Protein AF-A0A1X0QSD6-F1 (afdb_monomer_lite)

Organism: NCBI:txid86635

pLDDT: mean 84.92, std 21.11, range [30.92, 98.75]

Radius of gyration: 21.22 Å; chains: 1; bounding box: 55×63×47 Å

Foldseek 3Di:
DDDDDPPPPPPDCLVVLVCQQPPDPPRHDDDDPVRVVVVCVVDDDCVDPSNVVVLVVVLLCQLLVLLLPFDPVCLVVSLVSNVVGPCVVCLVSNLVSLVVNCVVPVVCVVRSVVSLVVCCVPPVVSSVVSVVVVVVVVVVCVVVVND

Sequence (147 aa):
MSSEVETIVHTNKTDEVDSLRFTTRAGGAYIPPHRMRQMQQSIKDTSSEAYQRITWEALKKSINGLINKVNTSNIKMIIPELFAENLVRGRGLYCRSIMKAQTASLPFTPVYAAVTAVVNTKLPAVGALLLSRLVVQFRRAFRRNDK

InterPro domains:
  IPR016024 Armadillo-type fold [SSF48371] (48-147)
  IPR050781 Pre-mRNA-splicing factor CWC22 [PTHR18034] (18-147)

Structure (mmCIF, N/CA/C/O backbone):
data_AF-A0A1X0QSD6-F1
#
_entry.id   AF-A0A1X0QSD6-F1
#
loop_
_atom_site.group_PDB
_atom_site.id
_atom_site.type_symbol
_atom_site.label_atom_id
_atom_site.label_alt_id
_atom_site.label_comp_id
_atom_site.label_asym_id
_atom_site.label_entity_id
_atom_site.label_seq_id
_atom_site.pdbx_PDB_ins_code
_atom_site.Cartn_x
_atom_site.Cartn_y
_atom_site.Cartn_z
_atom_site.occupancy
_atom_site.B_iso_or_equiv
_atom_site.auth_seq_id
_atom_site.auth_comp_id
_atom_site.auth_asym_id
_atom_site.auth_atom_id
_atom_site.pdbx_PDB_model_num
ATOM 1 N N . MET A 1 1 ? -39.807 50.348 18.568 1.00 39.25 1 MET A N 1
ATOM 2 C CA . MET A 1 1 ? -39.581 48.932 18.927 1.00 39.25 1 MET A CA 1
ATOM 3 C C . MET A 1 1 ? -39.089 48.202 17.687 1.00 39.25 1 MET A C 1
ATOM 5 O O . MET A 1 1 ? -39.903 47.671 16.949 1.00 39.25 1 MET A O 1
ATOM 9 N N . SER A 1 2 ? -37.783 48.239 17.419 1.00 36.00 2 SER A N 1
ATOM 10 C CA . SER A 1 2 ? -37.169 47.419 16.369 1.00 36.00 2 SER A CA 1
ATOM 11 C C . SER A 1 2 ? -36.094 46.586 17.051 1.00 36.00 2 SER A C 1
ATOM 13 O O . SER A 1 2 ? -35.065 47.120 17.451 1.00 36.00 2 SER A O 1
ATOM 15 N N . SER A 1 3 ? -36.407 45.323 17.325 1.00 35.69 3 SER A N 1
ATOM 16 C CA . SER A 1 3 ? -35.464 44.355 17.876 1.00 35.69 3 SER A CA 1
ATOM 17 C C . SER A 1 3 ? -34.634 43.797 16.724 1.00 35.69 3 SER A C 1
ATOM 19 O O . SER A 1 3 ? -35.143 43.010 15.924 1.00 35.69 3 SER A O 1
ATOM 21 N N . GLU A 1 4 ? -33.378 44.219 16.623 1.00 37.19 4 GLU A N 1
ATOM 22 C CA . GLU A 1 4 ? -32.398 43.566 15.761 1.00 37.19 4 GLU A CA 1
ATOM 23 C C . GLU A 1 4 ? -32.106 42.177 16.340 1.00 37.19 4 GLU A C 1
ATOM 25 O O . GLU A 1 4 ? -31.614 42.029 17.457 1.00 37.19 4 GLU A O 1
ATOM 30 N N . VAL A 1 5 ? -32.496 41.144 15.596 1.00 36.28 5 VAL A N 1
ATOM 31 C CA . VAL A 1 5 ? -32.175 39.753 15.911 1.00 36.28 5 VAL A CA 1
ATOM 32 C C . VAL A 1 5 ? -30.710 39.543 15.542 1.00 36.28 5 VAL A C 1
ATOM 34 O O . VAL A 1 5 ? -30.382 39.337 14.372 1.00 36.28 5 VAL A O 1
ATOM 37 N N . GLU A 1 6 ? -29.819 39.613 16.532 1.00 30.92 6 GLU A N 1
ATOM 38 C CA . GLU A 1 6 ? -28.443 39.142 16.381 1.00 30.92 6 GLU A CA 1
ATOM 39 C C . GLU A 1 6 ? -28.478 37.671 15.956 1.00 30.92 6 GLU A C 1
ATOM 41 O O . GLU A 1 6 ? -28.864 36.771 16.706 1.00 30.92 6 GLU A O 1
ATOM 46 N N . THR A 1 7 ? -28.103 37.421 14.704 1.00 32.03 7 THR A N 1
ATOM 47 C CA . THR A 1 7 ? -27.971 36.065 14.184 1.00 32.03 7 THR A CA 1
ATOM 48 C C . THR A 1 7 ? -26.699 35.477 14.786 1.00 32.03 7 THR A C 1
ATOM 50 O O . THR A 1 7 ? -25.597 35.746 14.313 1.00 32.03 7 THR A O 1
ATOM 53 N N . ILE A 1 8 ? -26.841 34.702 15.864 1.00 35.25 8 ILE A N 1
ATOM 54 C CA . ILE A 1 8 ? -25.735 33.969 16.484 1.00 35.25 8 ILE A CA 1
ATOM 55 C C . ILE A 1 8 ? -25.240 32.933 15.471 1.00 35.25 8 ILE A C 1
ATOM 57 O O . ILE A 1 8 ? -25.805 31.843 15.349 1.00 35.25 8 ILE A O 1
ATOM 61 N N . VAL A 1 9 ? -24.173 33.266 14.744 1.00 38.00 9 VAL A N 1
ATOM 62 C CA . VAL A 1 9 ? -23.410 32.304 13.947 1.00 38.00 9 VAL A CA 1
ATOM 63 C C . VAL A 1 9 ? -22.865 31.258 14.917 1.00 38.00 9 VAL A C 1
ATOM 65 O O . VAL A 1 9 ? -21.891 31.499 15.627 1.00 38.00 9 VAL A O 1
ATOM 68 N N . HIS A 1 10 ? -23.522 30.101 14.990 1.00 35.28 10 HIS A N 1
ATOM 69 C CA . HIS A 1 10 ? -22.990 28.933 15.683 1.00 35.28 10 HIS A CA 1
ATOM 70 C C . HIS A 1 10 ? -21.772 28.441 14.899 1.00 35.28 10 HIS A C 1
ATOM 72 O O . HIS A 1 10 ? -21.891 27.628 13.984 1.00 35.28 10 HIS A O 1
ATOM 78 N N . THR A 1 11 ? -20.588 28.950 15.234 1.00 38.34 11 THR A N 1
ATOM 79 C CA . THR A 1 11 ? -19.326 28.356 14.800 1.00 38.34 11 THR A CA 1
ATOM 80 C C . THR A 1 11 ? -19.186 27.012 15.504 1.00 38.34 11 THR A C 1
ATOM 82 O O . THR A 1 11 ? -18.829 26.905 16.678 1.00 38.34 11 THR A O 1
ATOM 85 N N . ASN A 1 12 ? -19.556 25.954 14.790 1.00 42.59 12 ASN A N 1
ATOM 86 C CA . ASN A 1 12 ? -19.421 24.596 15.275 1.00 42.59 12 ASN A CA 1
ATOM 87 C C . ASN A 1 12 ? -17.929 24.292 15.499 1.00 42.59 12 ASN A C 1
ATOM 89 O O . ASN A 1 12 ? -17.115 24.427 14.590 1.00 42.59 12 ASN A O 1
ATOM 93 N N . LYS A 1 13 ? -17.558 23.817 16.698 1.00 47.47 13 LYS A N 1
ATOM 94 C CA . LYS A 1 13 ? -16.180 23.394 17.050 1.00 47.47 13 LYS A CA 1
ATOM 95 C C . LYS A 1 13 ? -15.570 22.365 16.079 1.00 47.47 13 LYS A C 1
ATOM 97 O O . LYS A 1 13 ? -14.359 22.165 16.062 1.00 47.47 13 LYS A O 1
ATOM 102 N N . THR A 1 14 ? -16.391 21.711 15.261 1.00 44.81 14 THR A N 1
ATOM 103 C CA . THR A 1 14 ? -15.979 20.829 14.161 1.00 44.81 14 THR A CA 1
ATOM 104 C C . THR A 1 14 ? -15.141 21.542 13.095 1.00 44.81 14 THR A C 1
ATOM 106 O O . THR A 1 14 ? -14.247 20.912 12.531 1.00 44.81 14 THR A O 1
ATOM 109 N N . ASP A 1 15 ? -15.342 22.846 12.886 1.00 46.59 15 ASP A N 1
ATOM 110 C CA . ASP A 1 15 ? -14.566 23.648 11.932 1.00 46.59 15 ASP A CA 1
ATOM 111 C C . ASP A 1 15 ? -13.139 23.929 12.430 1.00 46.59 15 ASP A C 1
ATOM 113 O O . ASP A 1 15 ? -12.245 24.235 11.643 1.00 46.59 15 ASP A O 1
ATOM 117 N N . GLU A 1 16 ? -12.869 23.776 13.728 1.00 47.41 16 GLU A N 1
ATOM 118 C CA . GLU A 1 16 ? -11.570 24.077 14.341 1.00 47.41 16 GLU A CA 1
ATOM 119 C C . GLU A 1 16 ? -10.502 23.020 13.985 1.00 47.41 16 GLU A C 1
ATOM 121 O O . GLU A 1 16 ? -9.340 23.338 13.730 1.00 47.41 16 GLU A O 1
ATOM 126 N N . VAL A 1 17 ? -10.898 21.745 13.882 1.00 50.12 17 VAL A N 1
ATOM 127 C CA . VAL A 1 17 ? -9.973 20.628 13.600 1.00 50.12 17 VAL A CA 1
ATOM 128 C C . VAL A 1 17 ? -9.585 20.569 12.119 1.00 50.12 17 VAL A C 1
ATOM 130 O O . VAL A 1 17 ? -8.434 20.261 11.793 1.00 50.12 17 VAL A O 1
ATOM 133 N N . ASP A 1 18 ? -10.529 20.881 11.226 1.00 47.84 18 ASP A N 1
ATOM 134 C CA . ASP A 1 18 ? -10.267 20.989 9.788 1.00 47.84 18 ASP A CA 1
ATOM 135 C C . ASP A 1 18 ? -9.606 22.334 9.439 1.00 47.84 18 ASP A C 1
ATOM 137 O O . ASP A 1 18 ? -8.675 22.352 8.631 1.00 47.84 18 ASP A O 1
ATOM 141 N N . SER A 1 19 ? -9.958 23.440 10.108 1.00 46.94 19 SER A N 1
ATOM 142 C CA . SER A 1 19 ? -9.250 24.712 9.913 1.00 46.94 19 SER A CA 1
ATOM 143 C C . SER A 1 19 ? -7.774 24.603 10.298 1.00 46.94 19 SER A C 1
ATOM 145 O O . SER A 1 19 ? -6.931 24.980 9.495 1.00 46.94 19 SER A O 1
ATOM 147 N N . LEU A 1 20 ? -7.403 23.952 11.404 1.00 50.12 20 LEU A N 1
ATOM 148 C CA . LEU A 1 20 ? -5.994 23.785 11.807 1.00 50.12 20 LEU A CA 1
ATOM 149 C C . LEU A 1 20 ? -5.095 23.060 10.784 1.00 50.12 20 LEU A C 1
ATOM 151 O O . LEU A 1 20 ? -3.873 23.216 10.825 1.00 50.12 20 LEU A O 1
ATOM 155 N N . ARG A 1 21 ? -5.664 22.276 9.857 1.00 51.75 21 ARG A N 1
ATOM 156 C CA . ARG A 1 21 ? -4.910 21.645 8.757 1.00 51.75 21 ARG A CA 1
ATOM 157 C C . ARG A 1 21 ? -4.838 22.498 7.490 1.00 51.75 21 ARG A C 1
ATOM 159 O O . ARG A 1 21 ? -3.966 22.241 6.663 1.00 51.75 21 ARG A O 1
ATOM 166 N N . PHE A 1 22 ? -5.714 23.492 7.342 1.00 47.09 22 PHE A N 1
ATOM 167 C CA . PHE A 1 22 ? -5.869 24.284 6.118 1.00 47.09 22 PHE A CA 1
ATOM 168 C C . PHE A 1 22 ? -5.690 25.808 6.301 1.00 47.09 22 PHE A C 1
ATOM 170 O O . PHE A 1 22 ? -5.628 26.516 5.299 1.00 47.09 22 PHE A O 1
ATOM 177 N N . THR A 1 23 ? -5.546 26.344 7.523 1.00 44.12 23 THR A N 1
ATOM 178 C CA . THR A 1 23 ? -5.561 27.802 7.790 1.00 44.12 23 THR A CA 1
ATOM 179 C C . THR A 1 23 ? -4.213 28.453 8.083 1.00 44.12 23 THR A C 1
ATOM 181 O O . THR A 1 23 ? -4.155 29.462 8.781 1.00 44.12 23 THR A O 1
ATOM 184 N N . THR A 1 24 ? -3.113 27.999 7.480 1.00 41.47 24 THR A N 1
ATOM 185 C CA . THR A 1 24 ? -1.980 28.920 7.304 1.00 41.47 24 THR A CA 1
ATOM 186 C C . THR A 1 24 ? -1.415 28.839 5.896 1.00 41.47 24 THR A C 1
ATOM 188 O O . THR A 1 24 ? -1.182 27.762 5.349 1.00 41.47 24 THR A O 1
ATOM 191 N N . ARG A 1 25 ? -1.111 30.011 5.322 1.00 47.28 25 ARG A N 1
ATOM 192 C CA . ARG A 1 25 ? -0.342 30.161 4.072 1.00 47.28 25 ARG A CA 1
ATOM 193 C C . ARG A 1 25 ? 1.054 29.499 4.140 1.00 47.28 25 ARG A C 1
ATOM 195 O O . ARG A 1 25 ? 1.734 29.428 3.126 1.00 47.28 25 ARG A O 1
ATOM 202 N N . ALA A 1 26 ? 1.448 28.989 5.313 1.00 46.12 26 ALA A N 1
ATOM 203 C CA . ALA A 1 26 ? 2.689 28.280 5.614 1.00 46.12 26 ALA A CA 1
ATOM 204 C C . ALA A 1 26 ? 2.458 26.812 6.051 1.00 46.12 26 ALA A C 1
ATOM 206 O O . ALA A 1 26 ? 3.187 26.290 6.890 1.00 46.12 26 ALA A O 1
ATOM 207 N N . GLY A 1 27 ? 1.438 26.138 5.510 1.00 54.41 27 GLY A N 1
ATOM 208 C CA . GLY A 1 27 ? 1.360 24.670 5.525 1.00 54.41 27 GLY A CA 1
ATOM 209 C C . GLY A 1 27 ? 1.060 23.997 6.870 1.00 54.41 27 GLY A C 1
ATOM 210 O O . GLY A 1 27 ? 1.279 22.794 6.967 1.00 54.41 27 GLY A O 1
ATOM 211 N N . GLY A 1 28 ? 0.538 24.730 7.863 1.00 71.81 28 GLY A N 1
ATOM 212 C CA . GLY A 1 28 ? 0.117 24.201 9.167 1.00 71.81 28 GLY A CA 1
ATOM 213 C C . GLY A 1 28 ? 1.273 23.686 10.042 1.00 71.81 28 GLY A C 1
ATOM 214 O O . GLY A 1 28 ? 2.081 22.857 9.632 1.00 71.81 28 GLY A O 1
ATOM 215 N N . ALA A 1 29 ? 1.365 24.145 11.292 1.00 76.94 29 ALA A N 1
ATOM 216 C CA . ALA A 1 29 ? 2.359 23.618 12.229 1.00 76.94 29 ALA A CA 1
ATOM 217 C C . ALA A 1 29 ? 2.104 22.122 12.507 1.00 76.94 29 ALA A C 1
ATOM 219 O O . ALA A 1 29 ? 0.963 21.706 12.721 1.00 76.94 29 ALA A O 1
ATOM 220 N N . TYR A 1 30 ? 3.159 21.302 12.529 1.00 81.50 30 TYR A N 1
ATOM 221 C CA . TYR A 1 30 ? 3.040 19.883 12.870 1.00 81.50 30 TYR A CA 1
ATOM 222 C C . TYR A 1 30 ? 2.415 19.706 14.261 1.00 81.50 30 TYR A C 1
ATOM 224 O O . TYR A 1 30 ? 2.946 20.189 15.262 1.00 81.50 30 TYR A O 1
ATOM 232 N N . ILE A 1 31 ? 1.306 18.967 14.331 1.00 79.69 31 ILE A N 1
ATOM 233 C CA . ILE A 1 31 ? 0.648 18.613 15.592 1.00 79.69 31 ILE A CA 1
ATOM 234 C C . ILE A 1 31 ? 1.146 17.227 16.031 1.00 79.69 31 ILE A C 1
ATOM 236 O O . ILE A 1 31 ? 0.938 16.248 15.307 1.00 79.69 31 ILE A O 1
ATOM 240 N N . PRO A 1 32 ? 1.757 17.088 17.221 1.00 86.69 32 PRO A N 1
ATOM 241 C CA . PRO A 1 32 ? 2.186 15.791 17.730 1.00 86.69 32 PRO A CA 1
ATOM 242 C C . PRO A 1 32 ? 1.030 14.776 17.870 1.00 86.69 32 PRO A C 1
ATOM 244 O O . PRO A 1 32 ? -0.086 15.159 18.235 1.00 86.69 32 PRO A O 1
ATOM 247 N N . PRO A 1 33 ? 1.270 13.462 17.667 1.00 83.19 33 PRO A N 1
ATOM 248 C CA . PRO A 1 33 ? 0.215 12.446 17.660 1.00 83.19 33 PRO A CA 1
ATOM 249 C C . PRO A 1 33 ? -0.603 12.362 18.952 1.00 83.19 33 PRO A C 1
ATOM 251 O O . PRO A 1 33 ? -1.804 12.121 18.888 1.00 83.19 33 PRO A O 1
ATOM 254 N N . HIS A 1 34 ? 0.016 12.574 20.118 1.00 84.62 34 HIS A N 1
ATOM 255 C CA . HIS A 1 34 ? -0.685 12.525 21.405 1.00 84.62 34 HIS A CA 1
ATOM 256 C C . HIS A 1 34 ? -1.709 13.663 21.540 1.00 84.62 34 HIS A C 1
ATOM 258 O O . HIS A 1 34 ? -2.840 13.419 21.953 1.00 84.62 34 HIS A O 1
ATOM 264 N N . ARG A 1 35 ? -1.351 14.878 21.101 1.00 80.81 35 ARG A N 1
ATOM 265 C CA . ARG A 1 35 ? -2.247 16.041 21.089 1.00 80.81 35 ARG A CA 1
ATOM 266 C C . ARG A 1 35 ? -3.376 15.854 20.074 1.00 80.81 35 ARG A C 1
ATOM 268 O O . ARG A 1 35 ? -4.530 16.125 20.383 1.00 80.81 35 ARG A O 1
ATOM 275 N N . MET A 1 36 ? -3.065 15.296 18.901 1.00 79.50 36 MET A N 1
ATOM 276 C CA . MET A 1 36 ? -4.083 14.938 17.906 1.00 79.50 36 MET A CA 1
ATOM 277 C C . MET A 1 36 ? -5.108 13.936 18.464 1.00 79.50 36 MET A C 1
ATOM 279 O O . MET A 1 36 ? -6.300 14.107 18.235 1.00 79.50 36 MET A O 1
ATOM 283 N N . ARG A 1 37 ? -4.676 12.919 19.225 1.00 82.31 37 ARG A N 1
ATOM 284 C CA . ARG A 1 37 ? -5.598 11.955 19.856 1.00 82.31 37 ARG A CA 1
ATOM 285 C C . ARG A 1 37 ? -6.518 12.619 20.878 1.00 82.31 37 ARG A C 1
ATOM 287 O O . ARG A 1 37 ? -7.704 12.321 20.873 1.00 82.31 37 ARG A O 1
ATOM 294 N N . GLN A 1 38 ? -5.995 13.519 21.713 1.00 83.75 38 GLN A N 1
ATOM 295 C CA . GLN A 1 38 ? -6.807 14.267 22.683 1.00 83.75 38 GLN A CA 1
ATOM 296 C C . GLN A 1 38 ? -7.902 15.085 21.986 1.00 83.75 38 GLN A C 1
ATOM 298 O O . GLN A 1 38 ? -9.055 15.044 22.398 1.00 83.75 38 GLN A O 1
ATOM 303 N N . MET A 1 39 ? -7.572 15.754 20.877 1.00 79.06 39 MET A N 1
ATOM 304 C CA . MET A 1 39 ? -8.558 16.489 20.074 1.00 79.06 39 MET A CA 1
ATOM 305 C C . MET A 1 39 ? -9.623 15.552 19.478 1.00 79.06 39 MET A C 1
ATOM 307 O O . MET A 1 39 ? -10.814 15.851 19.523 1.00 79.06 39 MET A O 1
ATOM 311 N N . GLN A 1 40 ? -9.209 14.386 18.974 1.00 81.00 40 GLN A N 1
ATOM 312 C CA . GLN A 1 40 ? -10.103 13.405 18.345 1.00 81.00 40 GLN A CA 1
ATOM 313 C C . GLN A 1 40 ? -11.053 12.705 19.327 1.00 81.00 40 GLN A C 1
ATOM 315 O O . GLN A 1 40 ? -12.121 12.275 18.907 1.00 81.00 40 GLN A O 1
ATOM 320 N N . GLN A 1 41 ? -10.719 12.616 20.621 1.00 81.38 41 GLN A N 1
ATOM 321 C CA . GLN A 1 41 ? -11.581 11.994 21.645 1.00 81.38 41 GLN A CA 1
ATOM 322 C C . GLN A 1 41 ? -12.950 12.673 21.790 1.00 81.38 41 GLN A C 1
ATOM 324 O O . GLN A 1 41 ? -13.905 12.052 22.258 1.00 81.38 41 GLN A O 1
ATOM 329 N N . SER A 1 42 ? -13.048 13.942 21.393 1.00 77.69 42 SER A N 1
ATOM 330 C CA . SER A 1 42 ? -14.302 14.695 21.415 1.00 77.69 42 SER A CA 1
ATOM 331 C C . SER A 1 42 ? -15.294 14.262 20.324 1.00 77.69 42 SER A C 1
ATOM 333 O O . SER A 1 42 ? -16.496 14.477 20.472 1.00 77.69 42 SER A O 1
ATOM 335 N N . ILE A 1 43 ? -14.824 13.600 19.261 1.00 78.56 43 ILE A N 1
ATOM 336 C CA . ILE A 1 43 ? -15.640 13.190 18.113 1.00 78.56 43 ILE A CA 1
ATOM 337 C C . ILE A 1 43 ? -16.116 11.754 18.336 1.00 78.56 43 ILE A C 1
ATOM 339 O O . ILE A 1 43 ? -15.388 10.792 18.094 1.00 78.56 43 ILE A O 1
ATOM 343 N N . LYS A 1 44 ? -17.351 11.616 18.824 1.00 81.06 44 LYS A N 1
ATOM 344 C CA . LYS A 1 44 ? -17.973 10.313 19.124 1.00 81.06 44 LYS A CA 1
ATOM 345 C C . LYS A 1 44 ? -18.950 9.837 18.054 1.00 81.06 44 LYS A C 1
ATOM 347 O O . LYS A 1 44 ? -19.175 8.637 17.941 1.00 81.06 44 LYS A O 1
ATOM 352 N N . ASP A 1 45 ? -19.528 10.761 17.289 1.00 85.25 45 ASP A N 1
ATOM 353 C CA . ASP A 1 45 ? -20.484 10.422 16.237 1.00 85.25 45 ASP A CA 1
ATOM 354 C C . ASP A 1 45 ? -19.769 9.768 15.049 1.00 85.25 45 ASP A C 1
ATOM 356 O O . ASP A 1 45 ? -18.998 10.411 14.332 1.00 85.25 45 ASP A O 1
ATOM 360 N N . THR A 1 46 ? -20.056 8.485 14.840 1.00 87.50 46 THR A N 1
ATOM 361 C CA . THR A 1 46 ? -19.450 7.651 13.801 1.00 87.50 46 THR A CA 1
ATOM 362 C C . THR A 1 46 ? -19.964 7.957 12.395 1.00 87.50 46 THR A C 1
ATOM 364 O O . THR A 1 46 ? -19.295 7.613 11.419 1.00 87.50 46 THR A O 1
ATOM 367 N N . SER A 1 47 ? -21.119 8.618 12.277 1.00 88.00 47 SER A N 1
ATOM 368 C CA . SER A 1 47 ? -21.700 9.005 10.987 1.00 88.00 47 SER A CA 1
ATOM 369 C C . SER A 1 47 ? -21.156 10.344 10.490 1.00 88.00 47 SER A C 1
ATOM 371 O O . SER A 1 47 ? -21.166 10.599 9.284 1.00 88.00 47 SER A O 1
ATOM 373 N N . SER A 1 48 ? -20.626 11.169 11.398 1.00 90.19 48 SER A N 1
ATOM 374 C CA . SER A 1 48 ? -20.086 12.489 11.081 1.00 90.19 48 SER A CA 1
ATOM 375 C C . SER A 1 48 ? -18.963 12.446 10.039 1.00 90.19 48 SER A C 1
ATOM 377 O O . SER A 1 48 ? -18.114 11.547 10.015 1.00 90.19 48 SER A O 1
ATOM 379 N N . GLU A 1 49 ? -18.905 13.479 9.197 1.00 89.44 49 GLU A N 1
ATOM 380 C CA . GLU A 1 49 ? -17.824 13.650 8.223 1.00 89.44 49 GLU A CA 1
ATOM 381 C C . GLU A 1 49 ? -16.446 13.680 8.906 1.00 89.44 49 GLU A C 1
ATOM 383 O O . GLU A 1 49 ? -15.495 13.047 8.438 1.00 89.44 49 GLU A O 1
ATOM 388 N N . ALA A 1 50 ? -16.346 14.355 10.054 1.00 84.69 50 ALA A N 1
ATOM 389 C CA . ALA A 1 50 ? -15.113 14.453 10.827 1.00 84.69 50 ALA A CA 1
ATOM 390 C C . ALA A 1 50 ? -14.595 13.067 11.254 1.00 84.69 50 ALA A C 1
ATOM 392 O O . ALA A 1 50 ? -13.415 12.756 11.064 1.00 84.69 50 ALA A O 1
ATOM 393 N N . TYR A 1 51 ? -15.474 12.192 11.754 1.00 87.62 51 TYR A N 1
ATOM 394 C CA . TYR A 1 51 ? -15.105 10.820 12.101 1.00 87.62 51 TYR A CA 1
ATOM 395 C C . TYR A 1 51 ? -14.683 10.010 10.868 1.00 87.62 51 TYR A C 1
ATOM 397 O O . TYR A 1 51 ? -13.661 9.312 10.882 1.00 87.62 51 TYR A O 1
ATOM 405 N N . GLN A 1 52 ? -15.410 10.139 9.756 1.00 90.81 52 GLN A N 1
ATOM 406 C CA . GLN A 1 52 ? -15.055 9.466 8.504 1.00 90.81 52 GLN A CA 1
ATOM 407 C C . GLN A 1 52 ? -13.681 9.901 7.970 1.00 90.81 52 GLN A C 1
ATOM 409 O O . GLN A 1 52 ? -12.934 9.054 7.466 1.00 90.81 52 GLN A O 1
ATOM 414 N N . ARG A 1 53 ? -13.322 11.185 8.110 1.00 90.06 53 ARG A N 1
ATOM 415 C CA . ARG A 1 53 ? -11.999 11.734 7.765 1.00 90.06 53 ARG A CA 1
ATOM 416 C C . ARG A 1 53 ? -10.903 11.197 8.683 1.00 90.06 53 ARG A C 1
ATOM 418 O O . ARG A 1 53 ? -9.857 10.769 8.194 1.00 90.06 53 ARG A O 1
ATOM 425 N N . ILE A 1 54 ? -11.139 11.159 9.996 1.00 88.44 54 ILE A N 1
ATOM 426 C CA . ILE A 1 54 ? -10.186 10.606 10.974 1.00 88.44 54 ILE A CA 1
ATOM 427 C C . ILE A 1 54 ? -9.897 9.133 10.676 1.00 88.44 54 ILE A C 1
ATOM 429 O O . ILE A 1 54 ? -8.732 8.746 10.564 1.00 88.44 54 ILE A O 1
ATOM 433 N N . THR A 1 55 ? -10.942 8.322 10.491 1.00 92.12 55 THR A N 1
ATOM 434 C CA . THR A 1 55 ? -10.794 6.892 10.176 1.00 92.12 55 THR A CA 1
ATOM 435 C C . THR A 1 55 ? -10.126 6.668 8.821 1.00 92.12 55 THR A C 1
ATOM 437 O O . THR A 1 55 ? -9.307 5.762 8.683 1.00 92.12 55 THR A O 1
ATOM 440 N N . TRP A 1 56 ? -10.407 7.513 7.825 1.00 95.50 56 TRP A N 1
ATOM 441 C CA . TRP A 1 56 ? -9.735 7.466 6.526 1.00 95.50 56 TRP A CA 1
ATOM 442 C C . TRP A 1 56 ? -8.234 7.767 6.624 1.00 95.50 56 TRP A C 1
ATOM 444 O O . TRP A 1 56 ? -7.413 7.048 6.050 1.00 95.50 56 TRP A O 1
ATOM 454 N N . GLU A 1 57 ? -7.848 8.800 7.375 1.00 93.38 57 GLU A N 1
ATOM 455 C CA . GLU A 1 57 ? -6.437 9.129 7.589 1.00 93.38 57 GLU A CA 1
ATOM 456 C C . GLU A 1 57 ? -5.715 8.061 8.422 1.00 93.38 57 GLU A C 1
ATOM 458 O O . GLU A 1 57 ? -4.546 7.768 8.156 1.00 93.38 57 GLU A O 1
ATOM 463 N N . ALA A 1 58 ? -6.397 7.432 9.384 1.00 93.94 58 ALA A N 1
ATOM 464 C CA . ALA A 1 58 ? -5.865 6.285 10.116 1.00 93.94 58 ALA A CA 1
ATOM 465 C C . ALA A 1 58 ? -5.608 5.091 9.180 1.00 93.94 58 ALA A C 1
ATOM 467 O O . ALA A 1 58 ? -4.485 4.590 9.145 1.00 93.94 58 ALA A O 1
ATOM 468 N N . LEU A 1 59 ? -6.588 4.723 8.346 1.00 97.62 59 LEU A N 1
ATOM 469 C CA . LEU A 1 59 ? -6.471 3.655 7.344 1.00 97.62 59 LEU A CA 1
ATOM 470 C C . LEU A 1 59 ? -5.288 3.900 6.395 1.00 97.62 59 LEU A C 1
ATOM 472 O O . LEU A 1 59 ? -4.459 3.023 6.157 1.00 97.62 59 LEU A O 1
ATOM 476 N N . LYS A 1 60 ? -5.157 5.129 5.884 1.00 97.75 60 LYS A N 1
ATOM 477 C CA . LYS A 1 60 ? -4.040 5.539 5.023 1.00 97.75 60 LYS A CA 1
ATOM 478 C C . LYS A 1 60 ? -2.687 5.397 5.717 1.00 97.75 60 LYS A C 1
ATOM 480 O O . LYS A 1 60 ? -1.730 4.952 5.081 1.00 97.75 60 LYS A O 1
ATOM 485 N N . LYS A 1 61 ? -2.574 5.801 6.986 1.00 96.50 61 LYS A N 1
ATOM 486 C CA . LYS A 1 61 ? -1.330 5.670 7.762 1.00 96.50 61 LYS A CA 1
ATOM 487 C C . LYS A 1 61 ? -1.006 4.211 8.060 1.00 96.50 61 LYS A C 1
ATOM 489 O O . LYS A 1 61 ? 0.152 3.838 7.904 1.00 96.50 61 LYS A O 1
ATOM 494 N N . SER A 1 62 ? -2.005 3.412 8.431 1.00 98.31 62 SER A N 1
ATOM 495 C CA . SER A 1 62 ? -1.836 1.991 8.738 1.00 98.31 62 SER A CA 1
ATOM 496 C C . SER A 1 62 ? -1.327 1.220 7.522 1.00 98.31 62 SER A C 1
ATOM 498 O O . SER A 1 62 ? -0.224 0.677 7.562 1.00 98.31 62 SER A O 1
ATOM 500 N N . ILE A 1 63 ? -2.034 1.311 6.385 1.00 98.62 63 ILE A N 1
ATOM 501 C CA . ILE A 1 63 ? -1.626 0.658 5.131 1.00 98.62 63 ILE A CA 1
ATOM 502 C C . ILE A 1 63 ? -0.205 1.080 4.736 1.00 98.62 63 ILE A C 1
ATOM 504 O O . ILE A 1 63 ? 0.638 0.225 4.483 1.00 98.62 63 ILE A O 1
ATOM 508 N N . ASN A 1 64 ? 0.100 2.385 4.727 1.00 98.25 64 ASN A N 1
ATOM 509 C CA . ASN A 1 64 ? 1.453 2.850 4.396 1.00 98.25 64 ASN A CA 1
ATOM 510 C C . ASN A 1 64 ? 2.514 2.325 5.369 1.00 98.25 64 ASN A C 1
ATOM 512 O O . ASN A 1 64 ? 3.611 1.968 4.947 1.00 98.25 64 ASN A O 1
ATOM 516 N N . GLY A 1 65 ? 2.199 2.280 6.663 1.00 97.94 65 GLY A N 1
ATOM 517 C CA . GLY A 1 65 ? 3.091 1.748 7.684 1.00 97.94 65 GLY A CA 1
ATOM 518 C C . GLY A 1 65 ? 3.400 0.269 7.465 1.00 97.94 65 GLY A C 1
ATOM 519 O O . GLY A 1 65 ? 4.561 -0.116 7.551 1.00 97.94 65 GLY A O 1
ATOM 520 N N . LEU A 1 66 ? 2.391 -0.542 7.142 1.00 98.56 66 LEU A N 1
ATOM 521 C CA . LEU A 1 66 ? 2.556 -1.971 6.863 1.00 98.56 66 LEU A CA 1
ATOM 522 C C . LEU A 1 66 ? 3.404 -2.211 5.609 1.00 98.56 66 LEU A C 1
ATOM 524 O O . LEU A 1 66 ? 4.357 -2.987 5.654 1.00 98.56 66 LEU A O 1
ATOM 528 N N . ILE A 1 67 ? 3.122 -1.494 4.516 1.00 98.50 67 ILE A N 1
ATOM 529 C CA . ILE A 1 67 ? 3.882 -1.626 3.263 1.00 98.50 67 ILE A CA 1
ATOM 530 C C . ILE A 1 67 ? 5.342 -1.194 3.425 1.00 98.50 67 ILE A C 1
ATOM 532 O O . ILE A 1 67 ? 6.227 -1.824 2.859 1.00 98.50 67 ILE A O 1
ATOM 536 N N . ASN A 1 68 ? 5.629 -0.163 4.220 1.00 97.56 68 ASN A N 1
ATOM 537 C CA . ASN A 1 68 ? 7.011 0.269 4.438 1.00 97.56 68 ASN A CA 1
ATOM 538 C C . ASN A 1 68 ? 7.817 -0.700 5.318 1.00 97.56 68 ASN A C 1
ATOM 540 O O . ASN A 1 68 ? 9.040 -0.721 5.230 1.00 97.56 68 ASN A O 1
ATOM 544 N N . LYS A 1 69 ? 7.155 -1.472 6.189 1.00 97.25 69 LYS A N 1
ATOM 545 C CA . LYS A 1 69 ? 7.817 -2.408 7.114 1.00 97.25 69 LYS A CA 1
ATOM 546 C C . LYS A 1 69 ? 8.031 -3.801 6.526 1.00 97.25 69 LYS A C 1
ATOM 548 O O . LYS A 1 69 ? 8.807 -4.571 7.093 1.00 97.25 69 LYS A O 1
ATOM 553 N N 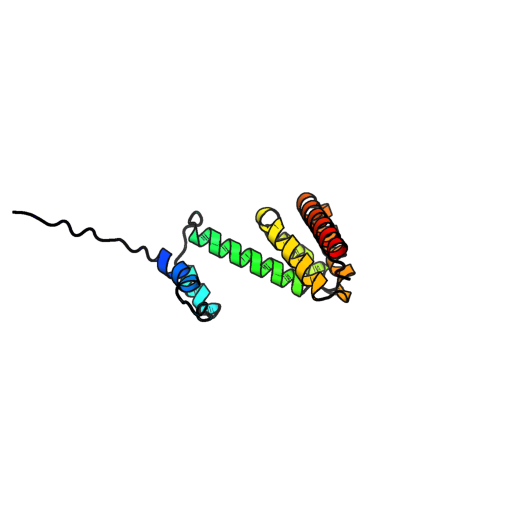. VAL A 1 70 ? 7.308 -4.161 5.467 1.00 98.38 70 VAL A N 1
ATOM 554 C CA . VAL A 1 70 ? 7.290 -5.540 4.970 1.00 98.38 70 VAL A CA 1
ATOM 555 C C . VAL A 1 70 ? 8.632 -5.956 4.369 1.00 98.38 70 VAL A C 1
ATOM 557 O O . VAL A 1 70 ? 9.253 -5.222 3.606 1.00 98.38 70 VAL A O 1
ATOM 560 N N . ASN A 1 71 ? 9.069 -7.163 4.704 1.00 98.12 71 ASN A N 1
ATOM 561 C CA . ASN A 1 71 ? 10.265 -7.806 4.183 1.00 98.12 71 ASN A CA 1
ATOM 562 C C . ASN A 1 71 ? 10.091 -9.337 4.186 1.00 98.12 71 ASN A C 1
ATOM 564 O O . ASN A 1 71 ? 9.054 -9.869 4.588 1.00 98.12 71 ASN A O 1
ATOM 568 N N . THR A 1 72 ? 11.109 -10.059 3.724 1.00 97.88 72 THR A N 1
ATOM 569 C CA . THR A 1 72 ? 11.073 -11.523 3.594 1.00 97.88 72 THR A CA 1
ATOM 570 C C . THR A 1 72 ? 10.899 -12.259 4.923 1.00 97.88 72 THR A C 1
ATOM 572 O O . THR A 1 72 ? 10.278 -13.320 4.934 1.00 97.88 72 THR A O 1
ATOM 575 N N . SER A 1 73 ? 11.395 -11.718 6.041 1.00 98.00 73 SER A N 1
ATOM 576 C CA . SER A 1 73 ? 11.311 -12.380 7.347 1.00 98.00 73 SER A CA 1
ATOM 577 C C . SER A 1 73 ? 9.979 -12.137 8.058 1.00 98.00 73 SER A C 1
ATOM 579 O O . SER A 1 73 ? 9.529 -13.003 8.805 1.00 98.00 73 SER A O 1
ATOM 581 N N . ASN A 1 74 ? 9.311 -11.004 7.807 1.00 98.12 74 ASN A N 1
ATOM 582 C CA . ASN A 1 74 ? 8.091 -10.617 8.524 1.00 98.12 74 ASN A CA 1
ATOM 583 C C . ASN A 1 74 ? 6.795 -10.682 7.698 1.00 98.12 74 ASN A C 1
ATOM 585 O O . ASN A 1 74 ? 5.718 -10.479 8.260 1.00 98.12 74 ASN A O 1
ATOM 589 N N . ILE A 1 75 ? 6.854 -10.996 6.397 1.00 98.12 75 ILE A N 1
ATOM 590 C CA . ILE A 1 75 ? 5.676 -10.990 5.511 1.00 98.12 75 ILE A CA 1
ATOM 591 C C . ILE A 1 75 ? 4.505 -11.826 6.053 1.00 98.12 75 ILE A C 1
ATOM 593 O O . ILE A 1 75 ? 3.354 -11.414 5.941 1.00 98.12 75 ILE A O 1
ATOM 597 N N . LYS A 1 76 ? 4.782 -12.958 6.715 1.00 97.19 76 LYS A N 1
ATOM 598 C CA . LYS A 1 76 ? 3.752 -13.818 7.325 1.00 97.19 76 LYS A CA 1
ATOM 599 C C . LYS A 1 76 ? 2.957 -13.124 8.438 1.00 97.19 76 LYS A C 1
ATOM 601 O O . LYS A 1 76 ? 1.795 -13.460 8.621 1.00 97.19 76 LYS A O 1
ATOM 606 N N . MET A 1 77 ? 3.561 -12.164 9.140 1.00 97.94 77 MET A N 1
ATOM 607 C CA . MET A 1 77 ? 2.908 -11.369 10.189 1.00 97.94 77 MET A CA 1
ATOM 608 C C . MET A 1 77 ? 2.205 -10.137 9.612 1.00 97.94 77 MET A C 1
ATOM 610 O O . MET A 1 77 ? 1.092 -9.812 10.012 1.00 97.94 77 MET A O 1
ATOM 614 N N . ILE A 1 78 ? 2.821 -9.493 8.614 1.00 98.31 78 ILE A N 1
ATOM 615 C CA . ILE A 1 78 ? 2.262 -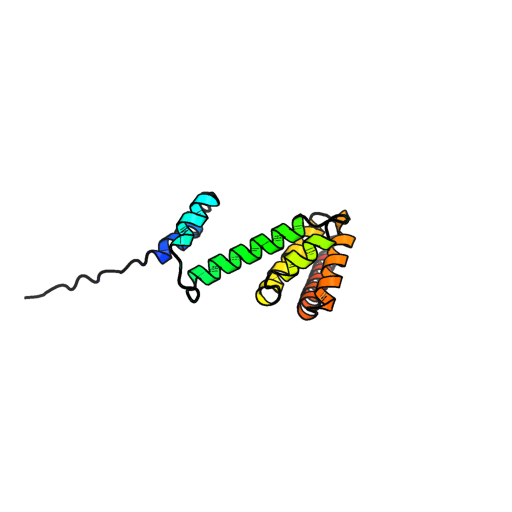8.300 7.965 1.00 98.31 78 ILE A CA 1
ATOM 616 C C . ILE A 1 78 ? 0.962 -8.612 7.220 1.00 98.31 78 ILE A C 1
ATOM 618 O O . ILE A 1 78 ? 0.054 -7.787 7.201 1.00 98.31 78 ILE A O 1
ATOM 622 N N . ILE A 1 79 ? 0.856 -9.785 6.589 1.00 98.12 79 ILE A N 1
ATOM 623 C CA . ILE A 1 79 ? -0.319 -10.142 5.787 1.00 98.12 79 ILE A CA 1
ATOM 624 C C . ILE A 1 79 ? -1.618 -10.156 6.619 1.00 98.12 79 ILE A C 1
ATOM 626 O O . ILE A 1 79 ? -2.565 -9.486 6.205 1.00 98.12 79 ILE A O 1
ATOM 630 N N . PRO A 1 80 ? -1.701 -10.848 7.774 1.00 98.19 80 PRO A N 1
ATOM 631 C CA . PRO A 1 80 ? -2.866 -10.764 8.653 1.00 98.19 80 PRO A CA 1
ATOM 632 C C . PRO A 1 80 ? -3.205 -9.336 9.095 1.00 98.19 80 PRO A C 1
ATOM 634 O O . PRO A 1 80 ? -4.366 -8.944 9.007 1.00 98.19 80 PRO A O 1
ATOM 637 N N . GLU A 1 81 ? -2.211 -8.537 9.504 1.00 98.31 81 GLU A N 1
ATOM 638 C CA . GLU A 1 81 ? -2.426 -7.133 9.892 1.00 98.31 81 GLU A CA 1
ATOM 639 C C . GLU A 1 81 ? -2.997 -6.307 8.731 1.00 98.31 81 GLU A C 1
ATOM 641 O O . GLU A 1 81 ? -3.914 -5.511 8.911 1.00 98.31 81 GLU A O 1
ATOM 646 N N . LEU A 1 82 ? -2.511 -6.541 7.511 1.00 98.31 82 LEU A N 1
ATOM 647 C CA . LEU A 1 82 ? -2.999 -5.863 6.315 1.00 98.31 82 LEU A CA 1
ATOM 648 C C . LEU A 1 82 ? -4.447 -6.245 5.977 1.00 98.31 82 LEU A C 1
ATOM 650 O O . LEU A 1 82 ? -5.202 -5.391 5.518 1.00 98.31 82 LEU A O 1
ATOM 654 N N . PHE A 1 83 ? -4.849 -7.498 6.201 1.00 98.12 83 PHE A N 1
ATOM 655 C CA . PHE A 1 83 ? -6.235 -7.939 6.006 1.00 98.12 83 PHE A CA 1
ATOM 656 C C . PHE A 1 83 ? -7.186 -7.512 7.129 1.00 98.12 83 PHE A C 1
ATOM 658 O O . PHE A 1 83 ? -8.396 -7.511 6.909 1.00 98.12 83 PHE A O 1
ATOM 665 N N . ALA A 1 84 ? -6.668 -7.122 8.298 1.00 98.00 84 ALA A N 1
ATOM 666 C CA . ALA A 1 84 ? -7.471 -6.491 9.344 1.00 98.00 84 ALA A CA 1
ATOM 667 C C . ALA A 1 84 ? -7.910 -5.064 8.956 1.00 98.00 84 ALA A C 1
ATOM 669 O O . ALA A 1 84 ? -8.900 -4.550 9.476 1.00 98.00 84 ALA A O 1
ATOM 670 N N . GLU A 1 85 ? -7.212 -4.429 8.011 1.00 98.19 85 GLU A N 1
ATOM 671 C CA . GLU A 1 85 ? -7.590 -3.134 7.453 1.00 98.19 85 GLU A CA 1
ATOM 672 C C . GLU A 1 85 ? -8.685 -3.259 6.384 1.00 98.19 85 GLU A C 1
ATOM 674 O O . GLU A 1 85 ? -8.761 -4.225 5.621 1.00 98.19 85 GLU A O 1
ATOM 679 N N . ASN A 1 86 ? -9.515 -2.220 6.239 1.00 97.88 86 ASN A N 1
ATOM 680 C CA . ASN A 1 86 ? -10.559 -2.200 5.211 1.00 97.88 86 ASN A CA 1
ATOM 681 C C . ASN A 1 86 ? -9.972 -1.913 3.815 1.00 97.88 86 ASN A C 1
ATOM 683 O O . ASN A 1 86 ? -10.061 -0.799 3.288 1.00 97.88 86 ASN A O 1
ATOM 687 N N . LEU A 1 87 ? -9.384 -2.936 3.190 1.00 97.81 87 LEU A N 1
ATOM 688 C CA . LEU A 1 87 ? -8.784 -2.860 1.854 1.00 97.81 87 LEU A CA 1
ATOM 689 C C . LEU A 1 87 ? -9.807 -2.660 0.727 1.00 97.81 87 LEU A C 1
ATOM 691 O O . LEU A 1 87 ? -9.432 -2.198 -0.348 1.00 97.81 87 LEU A O 1
ATOM 695 N N . VAL A 1 88 ? -11.094 -2.939 0.948 1.00 97.88 88 VAL A N 1
ATOM 696 C CA . VAL A 1 88 ? -12.150 -2.673 -0.046 1.00 97.88 88 VAL A CA 1
ATOM 697 C C . VAL A 1 88 ? -12.375 -1.165 -0.187 1.00 97.88 88 VAL A C 1
ATOM 699 O O . VAL A 1 88 ? -12.314 -0.623 -1.300 1.00 97.88 88 VAL A O 1
ATOM 702 N N . ARG A 1 89 ? -12.543 -0.468 0.948 1.00 98.00 89 ARG A N 1
ATOM 703 C CA . ARG A 1 89 ? -12.591 1.003 1.029 1.00 98.00 89 ARG A CA 1
ATOM 704 C C . ARG A 1 89 ? -11.236 1.609 0.647 1.00 98.00 89 ARG A C 1
ATOM 706 O O . ARG A 1 89 ? -11.167 2.563 -0.124 1.00 98.00 89 ARG A O 1
ATOM 713 N N . GLY A 1 90 ? -10.151 1.020 1.145 1.00 98.00 90 GLY A N 1
ATOM 714 C CA . GLY A 1 90 ? -8.772 1.487 1.002 1.00 98.00 90 GLY A CA 1
ATOM 715 C C . GLY A 1 90 ? -8.037 1.050 -0.268 1.00 98.00 90 GLY A C 1
ATOM 716 O O . GLY A 1 90 ? -6.848 1.337 -0.385 1.00 98.00 90 GLY A O 1
ATOM 717 N N . ARG A 1 91 ? -8.683 0.394 -1.245 1.00 98.44 91 ARG A N 1
ATOM 718 C CA . ARG A 1 91 ? -7.998 -0.210 -2.413 1.00 98.44 91 ARG A CA 1
ATOM 719 C C . ARG A 1 91 ? -7.089 0.759 -3.167 1.00 98.44 91 ARG A C 1
ATOM 721 O O . ARG A 1 91 ? -5.982 0.416 -3.576 1.00 98.44 91 ARG A O 1
ATOM 728 N N . GLY A 1 92 ? -7.536 2.007 -3.311 1.00 98.50 92 GLY A N 1
ATOM 729 C CA . GLY A 1 92 ? -6.765 3.060 -3.963 1.00 98.50 92 GLY A CA 1
ATOM 730 C C . GLY A 1 92 ? -5.542 3.502 -3.155 1.00 98.50 92 GLY A C 1
ATOM 731 O O . GLY A 1 92 ? -4.526 3.841 -3.769 1.00 98.50 92 GLY A O 1
ATOM 732 N N . LEU A 1 93 ? -5.641 3.481 -1.818 1.00 98.62 93 LEU A N 1
ATOM 733 C CA . LEU A 1 93 ? -4.553 3.778 -0.881 1.00 98.62 93 LEU A CA 1
ATOM 734 C C . LEU A 1 93 ? -3.498 2.675 -0.928 1.00 98.62 93 LEU A C 1
ATOM 736 O O . LEU A 1 93 ? -2.325 2.986 -1.108 1.00 98.62 93 LEU A O 1
ATOM 740 N N . TYR A 1 94 ? -3.928 1.412 -0.873 1.00 98.75 94 TYR A N 1
ATOM 741 C CA . TYR A 1 94 ? -3.057 0.246 -1.020 1.00 98.75 94 TYR A CA 1
ATOM 742 C C . TYR A 1 94 ? -2.253 0.298 -2.322 1.00 98.75 94 TYR A C 1
ATOM 744 O O . TYR A 1 94 ? -1.025 0.299 -2.284 1.00 98.75 94 TYR A O 1
ATOM 752 N N . CYS A 1 95 ? -2.927 0.454 -3.469 1.00 98.75 95 CYS A N 1
ATOM 753 C CA . CYS A 1 95 ? -2.244 0.502 -4.765 1.00 98.75 95 CYS A CA 1
ATOM 754 C C . CYS A 1 95 ? -1.208 1.634 -4.819 1.00 98.75 95 CYS A C 1
ATOM 756 O O . CYS A 1 95 ? -0.097 1.444 -5.300 1.00 98.75 95 CYS A O 1
ATOM 758 N N . ARG A 1 96 ? -1.562 2.824 -4.313 1.00 98.62 96 ARG A N 1
ATOM 759 C CA . ARG A 1 96 ? -0.641 3.969 -4.269 1.00 98.62 96 ARG A CA 1
ATOM 760 C C . ARG A 1 96 ? 0.559 3.691 -3.361 1.00 98.62 96 ARG A C 1
ATOM 762 O O . ARG A 1 96 ? 1.666 4.082 -3.715 1.00 98.62 96 ARG A O 1
ATOM 769 N N . SER A 1 97 ? 0.329 3.050 -2.218 1.00 98.50 97 SER A N 1
ATOM 770 C CA . SER A 1 97 ? 1.373 2.680 -1.263 1.00 98.50 97 SER A CA 1
ATOM 771 C C . SER A 1 97 ? 2.376 1.711 -1.887 1.00 98.50 97 SER A C 1
ATOM 773 O O . SER A 1 97 ? 3.564 2.016 -1.913 1.00 98.50 97 SER A O 1
ATOM 775 N N . ILE A 1 98 ? 1.893 0.624 -2.505 1.00 98.62 98 ILE A N 1
ATOM 776 C CA . ILE A 1 98 ? 2.728 -0.362 -3.208 1.00 98.62 98 ILE A CA 1
ATOM 777 C C . ILE A 1 98 ? 3.543 0.290 -4.326 1.00 98.62 98 ILE A C 1
ATOM 779 O O . ILE A 1 98 ? 4.759 0.134 -4.360 1.00 98.62 98 ILE A O 1
ATOM 783 N N . MET A 1 99 ? 2.898 1.053 -5.217 1.00 98.56 99 MET A N 1
ATOM 784 C CA . MET A 1 99 ? 3.592 1.693 -6.343 1.00 98.56 99 MET A CA 1
ATOM 785 C C . MET A 1 99 ? 4.678 2.660 -5.856 1.00 98.56 99 MET A C 1
ATOM 787 O O . MET A 1 99 ? 5.791 2.649 -6.370 1.00 98.56 99 MET A O 1
ATOM 791 N N . LYS A 1 100 ? 4.379 3.474 -4.833 1.00 98.12 100 LYS A N 1
ATOM 792 C CA . LYS A 1 100 ? 5.349 4.421 -4.270 1.00 98.12 100 LYS A CA 1
ATOM 793 C C . LYS A 1 100 ? 6.513 3.704 -3.583 1.00 98.12 100 LYS A C 1
ATOM 795 O O . LYS A 1 100 ? 7.655 4.106 -3.783 1.00 98.12 100 LYS A O 1
ATOM 800 N N . ALA A 1 101 ? 6.230 2.674 -2.787 1.00 97.94 101 ALA A N 1
ATOM 801 C CA . ALA A 1 101 ? 7.255 1.893 -2.101 1.00 97.94 101 ALA A CA 1
ATOM 802 C C . ALA A 1 101 ? 8.173 1.178 -3.103 1.00 97.94 101 ALA A C 1
ATOM 804 O O . ALA A 1 101 ? 9.391 1.253 -2.975 1.00 97.94 101 ALA A O 1
ATOM 805 N N . 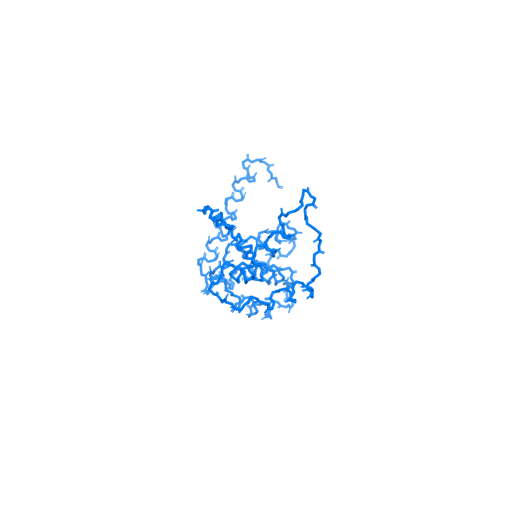GLN A 1 102 ? 7.603 0.585 -4.157 1.00 97.94 102 GLN A N 1
ATOM 806 C CA . GLN A 1 102 ? 8.365 -0.088 -5.208 1.00 97.94 102 GLN A CA 1
ATOM 807 C C . GLN A 1 102 ? 9.279 0.879 -5.968 1.00 97.94 102 GLN A C 1
ATOM 809 O O . GLN A 1 102 ? 10.463 0.590 -6.105 1.00 97.94 102 GLN A O 1
ATOM 814 N N . THR A 1 103 ? 8.782 2.050 -6.384 1.00 95.94 103 THR A N 1
ATOM 815 C CA . THR A 1 103 ? 9.623 3.069 -7.039 1.00 95.94 103 THR A CA 1
ATOM 816 C C . THR A 1 103 ? 10.735 3.587 -6.118 1.00 95.94 103 THR A C 1
ATOM 818 O O . THR A 1 103 ? 11.825 3.883 -6.593 1.00 95.94 103 THR A O 1
ATOM 821 N N . ALA A 1 104 ? 10.498 3.672 -4.806 1.00 96.75 104 ALA A N 1
ATOM 822 C CA . ALA A 1 104 ? 11.508 4.105 -3.838 1.00 96.75 104 ALA A CA 1
ATOM 823 C C . ALA A 1 104 ? 12.504 2.999 -3.429 1.00 96.75 104 ALA A C 1
ATOM 825 O O . ALA A 1 104 ? 13.539 3.294 -2.835 1.00 96.75 104 ALA A O 1
ATOM 826 N N . SER A 1 105 ? 12.199 1.724 -3.687 1.00 96.00 105 SER A N 1
ATOM 827 C CA . SER A 1 105 ? 13.019 0.582 -3.267 1.00 96.00 105 SER A CA 1
ATOM 828 C C . SER A 1 105 ? 12.853 -0.615 -4.201 1.00 96.00 105 SER A C 1
ATOM 830 O O . SER A 1 105 ? 12.211 -1.617 -3.880 1.00 96.00 105 SER A O 1
ATOM 832 N N . LEU A 1 106 ? 13.510 -0.530 -5.360 1.00 96.56 106 LEU A N 1
ATOM 833 C CA . LEU A 1 106 ? 13.510 -1.577 -6.386 1.00 96.56 106 LEU A CA 1
ATOM 834 C C . LEU A 1 106 ? 13.922 -2.974 -5.874 1.00 96.56 106 LEU A C 1
ATOM 836 O O . LEU A 1 106 ? 13.254 -3.935 -6.271 1.00 96.56 106 LEU A O 1
ATOM 840 N N . PRO A 1 107 ? 14.920 -3.143 -4.975 1.00 97.75 107 PRO A N 1
ATOM 841 C CA . PRO A 1 107 ? 15.311 -4.471 -4.486 1.00 97.75 107 PRO A CA 1
ATOM 842 C C . PRO A 1 107 ? 14.188 -5.235 -3.768 1.00 97.75 107 PRO A C 1
ATOM 844 O O . PRO A 1 107 ? 14.184 -6.463 -3.758 1.00 97.75 107 PRO A O 1
ATOM 847 N N . PHE A 1 108 ? 13.201 -4.528 -3.207 1.00 97.69 108 PHE A N 1
ATOM 848 C CA . PHE A 1 108 ? 12.055 -5.128 -2.516 1.00 97.69 108 PHE A CA 1
ATOM 849 C C . PHE A 1 108 ? 10.895 -5.495 -3.454 1.00 97.69 108 PHE A C 1
ATOM 851 O O . PHE A 1 108 ? 9.877 -6.012 -2.991 1.00 97.69 108 PHE A O 1
ATOM 858 N N . THR A 1 109 ? 11.035 -5.299 -4.772 1.00 98.38 109 THR A N 1
ATOM 859 C CA . THR A 1 109 ? 9.995 -5.642 -5.761 1.00 98.38 109 THR A CA 1
ATOM 860 C C . THR A 1 109 ? 9.433 -7.065 -5.587 1.00 98.38 109 THR A C 1
ATOM 862 O O . THR A 1 109 ? 8.207 -7.195 -5.578 1.00 98.38 109 THR A O 1
ATOM 865 N N . PRO A 1 110 ? 10.245 -8.124 -5.365 1.00 98.50 110 PRO A N 1
ATOM 866 C CA . PRO A 1 110 ? 9.712 -9.470 -5.137 1.00 98.50 110 PRO A CA 1
ATOM 867 C C . PRO A 1 110 ? 8.822 -9.571 -3.890 1.00 98.50 110 PRO A C 1
ATOM 869 O O . PRO A 1 110 ? 7.816 -10.277 -3.904 1.00 98.50 110 PRO A O 1
ATOM 872 N N . VAL A 1 111 ? 9.141 -8.825 -2.826 1.00 98.50 111 VAL A N 1
ATOM 873 C CA . VAL A 1 111 ? 8.333 -8.779 -1.597 1.00 98.50 111 VAL A CA 1
ATOM 874 C C . VAL A 1 111 ? 6.996 -8.090 -1.868 1.00 98.50 111 VAL A C 1
ATOM 876 O O . VAL A 1 111 ? 5.947 -8.628 -1.519 1.00 98.50 111 VAL A O 1
ATOM 879 N N . TYR A 1 112 ? 7.002 -6.937 -2.543 1.00 98.56 112 TYR A N 1
ATOM 880 C CA . TYR A 1 112 ? 5.764 -6.231 -2.897 1.00 98.56 112 TYR A CA 1
ATOM 881 C C . TYR A 1 112 ? 4.873 -7.054 -3.836 1.00 98.56 112 TYR A C 1
ATOM 883 O O . TYR A 1 112 ? 3.647 -7.060 -3.680 1.00 98.56 112 TYR A O 1
ATOM 891 N N . ALA A 1 113 ? 5.477 -7.792 -4.772 1.00 98.56 113 ALA A N 1
ATOM 892 C CA . ALA A 1 113 ? 4.773 -8.727 -5.641 1.00 98.56 113 ALA A CA 1
ATOM 893 C C . ALA A 1 113 ? 4.145 -9.879 -4.841 1.00 98.56 113 ALA A C 1
ATOM 895 O O . ALA A 1 113 ? 2.972 -10.179 -5.047 1.00 98.56 113 ALA A O 1
ATOM 896 N N . ALA A 1 114 ? 4.869 -10.465 -3.881 1.00 98.62 114 ALA A N 1
ATOM 897 C CA . ALA A 1 114 ? 4.343 -11.521 -3.016 1.00 98.62 114 ALA A CA 1
ATOM 898 C C . ALA A 1 114 ? 3.157 -11.036 -2.166 1.00 98.62 114 ALA A C 1
ATOM 900 O O . ALA A 1 114 ? 2.119 -11.698 -2.124 1.00 98.62 114 ALA A O 1
ATOM 901 N N . VAL A 1 115 ? 3.261 -9.850 -1.553 1.00 98.50 115 VAL A N 1
ATOM 902 C CA . VAL A 1 115 ? 2.144 -9.241 -0.810 1.00 98.50 115 VAL A CA 1
ATOM 903 C C . VAL A 1 115 ? 0.929 -9.057 -1.718 1.00 98.50 115 VAL A C 1
ATOM 905 O O . VAL A 1 115 ? -0.183 -9.445 -1.364 1.00 98.50 115 VAL A O 1
ATOM 908 N N . THR A 1 116 ? 1.147 -8.503 -2.912 1.00 98.56 116 THR A N 1
ATOM 909 C CA . THR A 1 116 ? 0.087 -8.275 -3.902 1.00 98.56 116 THR A CA 1
ATOM 910 C C . THR A 1 116 ? -0.559 -9.578 -4.361 1.00 98.56 116 THR A C 1
ATOM 912 O O . THR A 1 116 ? -1.781 -9.637 -4.474 1.00 98.56 116 THR A O 1
ATOM 915 N N . ALA A 1 117 ? 0.228 -10.630 -4.592 1.00 98.62 117 ALA A N 1
ATOM 916 C CA . ALA A 1 117 ? -0.275 -11.934 -5.003 1.00 98.62 117 ALA A CA 1
ATOM 917 C C . ALA A 1 117 ? -1.226 -12.514 -3.951 1.00 98.62 117 ALA A C 1
ATOM 919 O O . ALA A 1 117 ? -2.337 -12.920 -4.290 1.00 98.62 117 ALA A O 1
ATOM 920 N N . VAL A 1 118 ? -0.842 -12.469 -2.670 1.00 98.38 118 VAL A N 1
ATOM 921 C CA . VAL A 1 118 ? -1.699 -12.939 -1.574 1.00 98.38 118 VAL A CA 1
ATOM 922 C C . VAL A 1 118 ? -2.981 -12.108 -1.483 1.00 98.38 118 VAL A C 1
ATOM 924 O O . VAL A 1 118 ? -4.069 -12.685 -1.441 1.00 98.38 118 VAL A O 1
ATOM 927 N N . VAL A 1 119 ? -2.886 -10.772 -1.534 1.00 98.44 119 VAL A N 1
ATOM 928 C CA . VAL A 1 119 ? -4.063 -9.879 -1.566 1.00 98.44 119 VAL A CA 1
ATOM 929 C C . VAL A 1 119 ? -4.986 -10.228 -2.735 1.00 98.44 119 VAL A C 1
ATOM 931 O O . VAL A 1 119 ? -6.198 -10.327 -2.549 1.00 98.44 119 VAL A O 1
ATOM 934 N N . ASN A 1 120 ? -4.432 -10.494 -3.919 1.00 98.56 120 ASN A N 1
ATOM 935 C CA . ASN A 1 120 ? -5.195 -10.831 -5.118 1.00 98.56 120 ASN A CA 1
ATOM 936 C C . ASN A 1 120 ? -5.987 -12.143 -4.984 1.00 98.56 120 ASN A C 1
ATOM 938 O O . ASN A 1 120 ? -7.075 -12.240 -5.544 1.00 98.56 120 ASN A O 1
ATOM 942 N N . THR A 1 121 ? -5.504 -13.122 -4.206 1.00 98.31 121 THR A N 1
ATOM 943 C CA . THR A 1 121 ? -6.249 -14.379 -3.974 1.00 98.31 121 THR A CA 1
ATOM 944 C C . THR A 1 121 ? -7.556 -14.188 -3.202 1.00 98.31 121 THR A C 1
ATOM 946 O O . THR A 1 121 ? -8.446 -15.029 -3.294 1.00 98.31 121 THR A O 1
ATOM 949 N N . LYS A 1 122 ? -7.679 -13.105 -2.422 1.00 97.75 122 LYS A N 1
ATOM 950 C CA . LYS A 1 122 ? -8.852 -12.822 -1.575 1.00 97.75 122 LYS A CA 1
ATOM 951 C C . LYS A 1 122 ? -9.666 -11.631 -2.071 1.00 97.75 122 LYS A C 1
ATOM 953 O O . LYS A 1 122 ? -10.881 -11.607 -1.921 1.00 97.75 122 LYS A O 1
ATOM 958 N N . LEU A 1 123 ? -8.996 -10.641 -2.657 1.00 97.88 123 LEU A N 1
ATOM 959 C CA . LEU A 1 123 ? -9.565 -9.373 -3.106 1.00 97.88 123 LEU A CA 1
ATOM 960 C C . LEU A 1 123 ? -9.091 -9.067 -4.541 1.00 97.88 123 LEU A C 1
ATOM 962 O O . LEU A 1 123 ? -8.328 -8.118 -4.750 1.00 97.88 123 LEU A O 1
ATOM 966 N N . PRO A 1 124 ? -9.533 -9.834 -5.557 1.00 98.25 124 PRO A N 1
ATOM 967 C CA . PRO A 1 124 ? -9.024 -9.719 -6.930 1.00 98.25 124 PRO A CA 1
ATOM 968 C C . PRO A 1 124 ? -9.235 -8.326 -7.541 1.00 98.25 124 PRO A C 1
ATOM 970 O O . PRO A 1 124 ? -8.402 -7.841 -8.302 1.00 98.25 124 PRO A O 1
ATOM 973 N N . ALA A 1 125 ? -10.297 -7.616 -7.144 1.00 97.81 125 ALA A N 1
ATOM 974 C CA . ALA A 1 125 ? -10.535 -6.237 -7.572 1.00 97.81 125 ALA A CA 1
ATOM 975 C C . ALA A 1 125 ? -9.406 -5.268 -7.156 1.00 97.81 125 ALA A C 1
ATOM 977 O O . ALA A 1 125 ? -9.136 -4.292 -7.858 1.00 97.81 125 ALA A O 1
ATOM 978 N N . VAL A 1 126 ? -8.726 -5.527 -6.030 1.00 98.25 126 VAL A N 1
ATOM 979 C CA . VAL A 1 126 ? -7.578 -4.726 -5.573 1.00 98.25 126 VAL A CA 1
ATOM 980 C C . VAL A 1 126 ? -6.360 -4.993 -6.457 1.00 98.25 126 VAL A C 1
ATOM 982 O O . VAL A 1 126 ? -5.717 -4.044 -6.908 1.00 98.25 126 VAL A O 1
ATOM 985 N N . GLY A 1 127 ? -6.076 -6.264 -6.758 1.00 98.25 127 GLY A N 1
ATOM 986 C CA . GLY A 1 127 ? -4.983 -6.654 -7.654 1.00 98.25 127 GLY A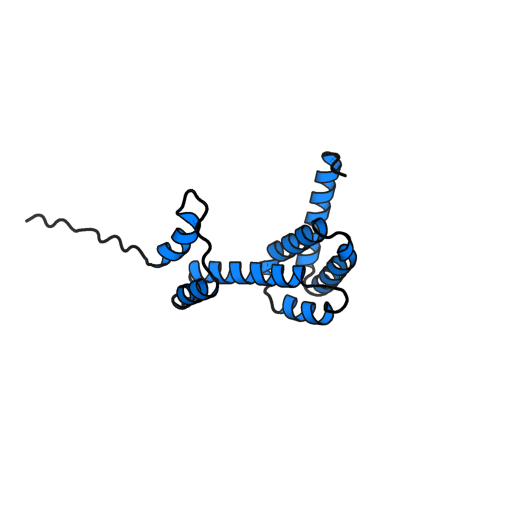 CA 1
ATOM 987 C C . GLY A 1 127 ? -5.181 -6.136 -9.081 1.00 98.25 127 GLY A C 1
ATOM 988 O O . GLY A 1 127 ? -4.273 -5.528 -9.647 1.00 98.25 127 GLY A O 1
ATOM 989 N N . ALA A 1 128 ? -6.395 -6.264 -9.626 1.00 98.50 128 ALA A N 1
ATOM 990 C CA . ALA A 1 128 ? -6.752 -5.739 -10.945 1.00 98.50 128 ALA A CA 1
ATOM 991 C C . ALA A 1 128 ? -6.568 -4.213 -11.044 1.00 98.50 128 ALA A C 1
ATOM 993 O O . ALA A 1 128 ? -6.062 -3.701 -12.050 1.00 98.50 128 ALA A O 1
ATOM 99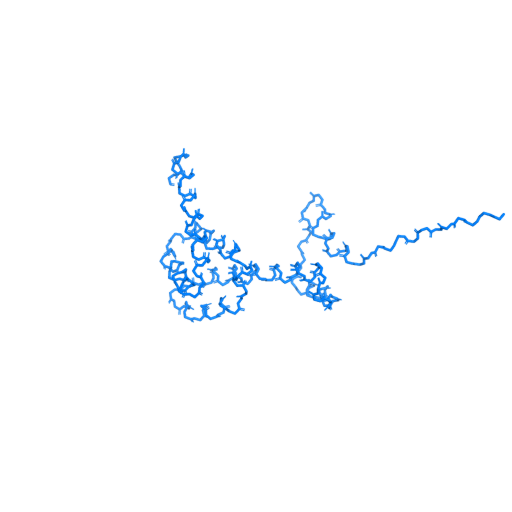4 N N . LEU A 1 129 ? -6.928 -3.472 -9.986 1.00 98.75 129 LEU A N 1
ATOM 995 C CA . LEU A 1 129 ? -6.713 -2.026 -9.920 1.00 98.75 129 LEU A CA 1
ATOM 996 C C . LEU A 1 129 ? -5.221 -1.669 -9.926 1.00 98.75 129 LEU A C 1
ATOM 998 O O . LEU A 1 129 ? -4.822 -0.739 -10.631 1.00 98.75 129 LEU A O 1
ATOM 1002 N N . LEU A 1 130 ? -4.400 -2.387 -9.155 1.00 98.69 130 LEU A N 1
ATOM 1003 C CA . LEU A 1 130 ? -2.956 -2.163 -9.124 1.00 98.69 130 LEU A CA 1
ATOM 1004 C C . LEU A 1 130 ? -2.328 -2.444 -10.493 1.00 98.69 130 LEU A C 1
ATOM 1006 O O . LEU A 1 130 ? -1.614 -1.588 -11.014 1.00 98.69 130 LEU A O 1
ATOM 1010 N N . LEU A 1 131 ? -2.655 -3.583 -11.107 1.00 98.56 131 LEU A N 1
ATOM 1011 C CA . LEU A 1 131 ? -2.152 -3.957 -12.429 1.00 98.56 131 LEU A CA 1
ATOM 1012 C C . LEU A 1 131 ? -2.502 -2.901 -13.484 1.00 98.56 131 LEU A C 1
ATOM 1014 O O . LEU A 1 131 ? -1.626 -2.426 -14.205 1.00 98.56 131 LEU A O 1
ATOM 1018 N N . SER A 1 132 ? -3.762 -2.461 -13.518 1.00 98.69 132 SER A N 1
ATOM 1019 C CA . SER A 1 132 ? -4.218 -1.422 -14.449 1.00 98.69 132 SER A CA 1
ATOM 1020 C C . SER A 1 132 ? -3.420 -0.122 -14.291 1.00 98.69 132 SER A C 1
ATOM 1022 O O . SER A 1 132 ? -3.035 0.510 -15.276 1.00 98.69 132 SER A O 1
ATOM 1024 N N . ARG A 1 133 ? -3.118 0.277 -13.047 1.00 98.56 133 ARG A N 1
ATOM 1025 C CA . ARG A 1 133 ? -2.312 1.474 -12.763 1.00 98.56 133 ARG A CA 1
ATOM 1026 C C . ARG A 1 133 ? -0.849 1.309 -13.170 1.00 98.56 133 ARG A C 1
ATOM 1028 O O . ARG A 1 133 ? -0.295 2.251 -13.734 1.00 98.56 133 ARG A O 1
ATOM 1035 N N . LEU A 1 134 ? -0.249 0.143 -12.929 1.00 98.31 134 LEU A N 1
ATOM 1036 C CA . LEU A 1 134 ? 1.125 -0.165 -13.339 1.00 98.31 134 LEU A CA 1
ATOM 1037 C C . LEU A 1 134 ? 1.275 -0.128 -14.865 1.00 98.31 134 LEU A C 1
ATOM 1039 O O . LEU A 1 134 ? 2.195 0.508 -15.372 1.00 98.31 134 LEU A O 1
ATOM 1043 N N . VAL A 1 135 ? 0.325 -0.704 -15.610 1.00 98.44 135 VAL A N 1
ATOM 1044 C CA . VAL A 1 135 ? 0.317 -0.646 -17.084 1.00 98.44 135 VAL A CA 1
ATOM 1045 C C . VAL A 1 135 ? 0.229 0.801 -17.578 1.00 98.44 135 VAL A C 1
ATOM 1047 O O . VAL A 1 135 ? 0.964 1.199 -18.482 1.00 98.44 135 VAL A O 1
ATOM 1050 N N . VAL A 1 136 ? -0.636 1.626 -16.977 1.00 98.12 136 VAL A N 1
ATOM 1051 C CA . VAL A 1 136 ? -0.733 3.053 -17.329 1.00 98.12 136 VAL A CA 1
ATOM 1052 C C . VAL A 1 136 ? 0.557 3.809 -16.987 1.00 98.12 136 VAL A C 1
ATOM 1054 O O . VAL A 1 136 ? 0.993 4.635 -17.792 1.00 98.12 136 VAL A O 1
ATOM 1057 N N . GLN A 1 137 ? 1.176 3.539 -15.832 1.00 97.31 137 GLN A N 1
ATOM 1058 C CA . GLN A 1 137 ? 2.459 4.133 -15.437 1.00 97.31 137 GLN A CA 1
ATOM 1059 C C . GLN A 1 137 ? 3.552 3.786 -16.451 1.00 97.31 137 GLN A C 1
ATOM 1061 O O . GLN A 1 137 ? 4.189 4.696 -16.977 1.00 97.31 137 GLN A O 1
ATOM 1066 N N . PHE A 1 138 ? 3.693 2.506 -16.796 1.00 97.19 138 PHE A N 1
ATOM 1067 C CA . PHE A 1 138 ? 4.650 2.030 -17.791 1.00 97.19 138 PHE A CA 1
ATOM 1068 C C . PHE A 1 138 ? 4.442 2.708 -19.151 1.00 97.19 138 PHE A C 1
ATOM 1070 O O . PHE A 1 138 ? 5.361 3.315 -19.693 1.00 97.19 138 PHE A O 1
ATOM 1077 N N . ARG A 1 139 ? 3.207 2.724 -19.675 1.00 98.12 139 ARG A N 1
ATOM 1078 C CA . ARG A 1 139 ? 2.888 3.380 -20.959 1.00 98.12 139 ARG A CA 1
ATOM 1079 C C . ARG A 1 139 ? 3.181 4.883 -20.953 1.00 98.12 139 ARG A C 1
ATOM 1081 O O . ARG A 1 139 ? 3.463 5.464 -22.000 1.00 98.12 139 ARG A O 1
ATOM 1088 N N . ARG A 1 140 ? 3.057 5.553 -19.804 1.00 97.44 140 ARG A N 1
ATOM 1089 C CA . ARG A 1 140 ? 3.403 6.977 -19.649 1.00 97.44 140 ARG A CA 1
ATOM 1090 C C . ARG A 1 140 ? 4.910 7.198 -19.562 1.00 97.44 140 ARG A C 1
ATOM 1092 O O . ARG A 1 140 ? 5.372 8.197 -20.103 1.00 97.44 140 ARG A O 1
ATOM 1099 N N . ALA A 1 141 ? 5.642 6.320 -18.885 1.00 96.81 141 ALA A N 1
ATOM 1100 C CA . ALA A 1 141 ? 7.098 6.375 -18.812 1.00 96.81 141 ALA A CA 1
ATOM 1101 C C . ALA A 1 141 ? 7.718 6.123 -20.195 1.00 96.81 141 ALA A C 1
ATOM 1103 O O . ALA A 1 141 ? 8.438 6.974 -20.708 1.00 96.81 141 ALA A O 1
ATOM 1104 N N . PHE A 1 142 ? 7.275 5.062 -20.878 1.00 97.50 142 PHE A N 1
ATOM 1105 C CA . PHE A 1 142 ? 7.715 4.717 -22.230 1.00 97.50 142 PHE A CA 1
ATOM 1106 C C . PHE A 1 142 ? 7.512 5.865 -23.230 1.00 97.50 142 PHE A C 1
ATOM 1108 O O . PHE A 1 142 ? 8.446 6.266 -23.914 1.00 97.50 142 PHE A O 1
ATOM 1115 N N . ARG A 1 143 ? 6.314 6.472 -23.266 1.00 97.81 143 ARG A N 1
ATOM 1116 C CA . ARG A 1 143 ? 6.036 7.623 -24.151 1.00 97.81 143 ARG A CA 1
ATOM 1117 C C . ARG A 1 143 ? 6.892 8.857 -23.859 1.00 97.81 143 ARG A C 1
ATOM 1119 O O . ARG A 1 143 ? 7.050 9.687 -24.742 1.00 97.81 143 ARG A O 1
ATOM 1126 N N . ARG A 1 144 ? 7.385 9.007 -22.628 1.00 98.00 144 ARG A N 1
ATOM 1127 C CA . ARG A 1 144 ? 8.241 10.127 -22.213 1.00 98.00 144 ARG A CA 1
ATOM 1128 C C . ARG A 1 144 ? 9.730 9.792 -22.289 1.00 98.00 144 ARG A C 1
ATOM 1130 O O . ARG A 1 144 ? 10.534 10.644 -21.935 1.00 98.00 144 ARG A O 1
ATOM 1137 N N . ASN A 1 145 ? 10.084 8.586 -22.745 1.00 96.00 145 ASN A N 1
ATOM 1138 C CA . A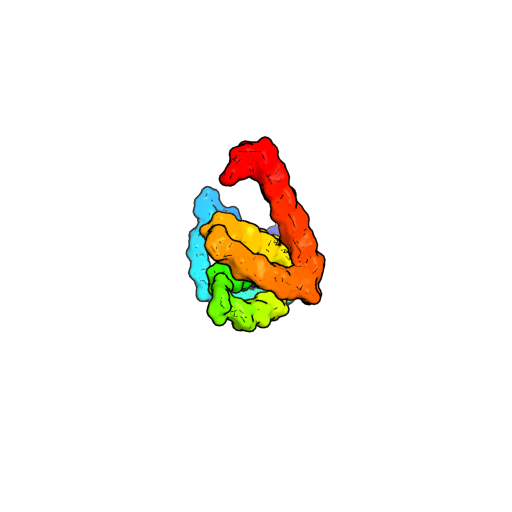SN A 1 145 ? 11.449 8.063 -22.710 1.00 96.00 145 ASN A CA 1
ATOM 1139 C C . ASN A 1 145 ? 12.077 8.140 -21.301 1.00 96.00 145 ASN A C 1
ATOM 1141 O O . ASN A 1 145 ? 13.262 8.420 -21.141 1.00 96.00 145 ASN A O 1
ATOM 1145 N N . ASP A 1 146 ? 11.238 7.927 -20.286 1.00 94.56 146 ASP A N 1
ATOM 1146 C CA . ASP A 1 146 ? 11.589 7.890 -18.867 1.00 94.56 146 ASP A CA 1
ATOM 1147 C C . ASP A 1 146 ? 12.032 6.455 -18.550 1.00 94.56 146 ASP A C 1
ATOM 1149 O O . ASP A 1 146 ? 11.185 5.560 -18.441 1.00 94.56 146 ASP A O 1
ATOM 1153 N N . LYS A 1 147 ? 13.352 6.232 -18.587 1.00 83.06 147 LYS A N 1
ATOM 1154 C CA . LYS A 1 147 ? 13.996 4.917 -18.440 1.00 83.06 147 LYS A CA 1
ATOM 1155 C C . LYS A 1 147 ? 14.010 4.433 -16.996 1.00 83.06 147 LYS A C 1
ATOM 1157 O O . LYS A 1 147 ? 14.383 5.231 -16.113 1.00 83.06 147 LYS A O 1
#

Secondary structure (DSSP, 8-state):
------------THHHHHHHHH--TT--PPPPHHHHHHHHTT---SSSHHHHHHHHHHHHHHHHHHHHH--TTTHHHHHHHHHHS-TTTTHHHHHHHHHHHHHH-GGGHHHHHHHHHHHHHH-HHHHHHHHHHHHHHHHHHHHTT--